Protein AF-A0A923AME8-F1 (afdb_monomer)

Solvent-accessible surface area (backbone atoms only — not comparable to full-atom values): 5240 Å² total; per-residue (Å²): 130,84,73,63,62,83,37,81,78,44,73,52,69,46,63,53,100,91,45,82,8,35,9,34,36,30,37,35,35,78,95,44,77,35,64,29,64,24,64,30,98,32,50,66,48,1,39,50,45,5,51,45,64,40,38,23,84,79,59,69,37,60,63,39,83,77,42,78,48,76,44,68,77,51,79,69,96,84,34,56,69,50,74,49,78,39,73,43,76,42,124

pLDDT: mean 92.91, std 8.81, range [40.78, 98.69]

Radius of gyration: 14.98 Å; Cα contacts (8 Å, |Δi|>4): 181; chains: 1; bounding box: 37×38×38 Å

Nearest PDB structures (foldseek):
  3f6g-assembly1_B  TM=8.596E-01  e=1.885E-04  Leptospira interrogans
  3f6h-assembly1_A  TM=7.613E-01  e=1.435E-04  Leptospira interrogans
  3f6h-assembly1_B  TM=7.624E-01  e=2.102E-04  Leptospira interrogans
  3f6g-assembly1_A  TM=7.636E-01  e=2.615E-04  Leptospira interrogans
  3oyy-assembly1_A  TM=3.203E-01  e=5.350E+00  Pseudomonas aeruginosa

Mean predicted aligned error: 4.23 Å

Structure (mmCIF, N/CA/C/O ba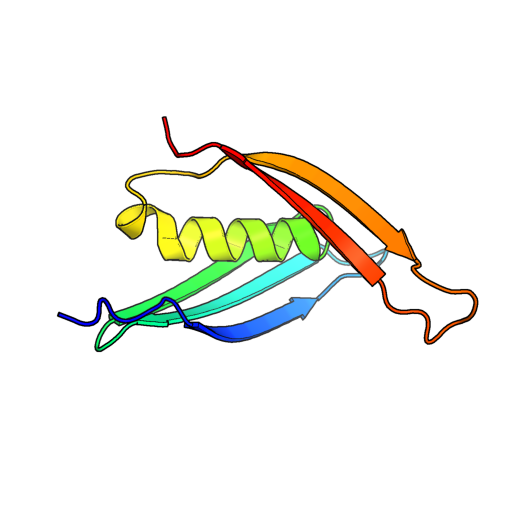ckbone):
data_AF-A0A923AME8-F1
#
_entry.id   AF-A0A923AME8-F1
#
loop_
_atom_site.group_PDB
_atom_site.id
_atom_site.type_symbol
_atom_site.label_atom_id
_atom_site.label_alt_id
_atom_site.label_comp_id
_atom_site.label_asym_id
_atom_site.label_entity_id
_atom_site.label_seq_id
_atom_site.pdbx_PDB_ins_code
_atom_site.Cartn_x
_atom_site.Cartn_y
_atom_site.Cartn_z
_atom_site.occupancy
_atom_site.B_iso_or_equiv
_atom_si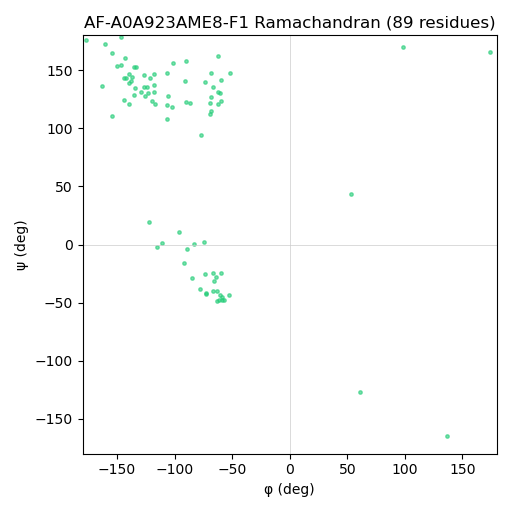te.auth_seq_id
_atom_site.auth_comp_id
_atom_site.auth_asym_id
_atom_site.auth_atom_id
_atom_site.pdbx_PDB_model_num
ATOM 1 N N . MET A 1 1 ? -9.242 -22.451 16.336 1.00 40.78 1 MET A N 1
ATOM 2 C CA . MET A 1 1 ? -9.993 -21.367 15.677 1.00 40.78 1 MET A CA 1
ATOM 3 C C . MET A 1 1 ? -9.063 -20.766 14.645 1.00 40.78 1 MET A C 1
ATOM 5 O O . MET A 1 1 ? -7.963 -20.377 15.022 1.00 40.78 1 MET A O 1
ATOM 9 N N . SER A 1 2 ? -9.426 -20.815 13.363 1.00 50.66 2 SER A N 1
ATOM 10 C CA . SER A 1 2 ? -8.706 -20.061 12.335 1.00 50.66 2 SER A CA 1
ATOM 11 C C . SER A 1 2 ? -9.001 -18.593 12.612 1.00 50.66 2 SER A C 1
ATOM 13 O O . SER A 1 2 ? -10.166 -18.214 12.594 1.00 50.66 2 SER A O 1
ATOM 15 N N . HIS A 1 3 ? -7.996 -17.802 12.983 1.00 59.00 3 HIS A N 1
ATOM 16 C CA . HIS A 1 3 ? -8.158 -16.355 12.898 1.00 59.00 3 HIS A CA 1
ATOM 17 C C . HIS A 1 3 ? -8.194 -16.043 11.408 1.00 59.00 3 HIS A C 1
ATOM 19 O O . HIS A 1 3 ? -7.258 -16.425 10.701 1.00 59.00 3 HIS A O 1
ATOM 25 N N . ASP A 1 4 ? -9.270 -15.427 10.930 1.00 79.50 4 ASP A N 1
ATOM 26 C CA . ASP A 1 4 ? -9.323 -15.017 9.534 1.00 79.50 4 ASP A CA 1
ATOM 27 C C . ASP A 1 4 ? -8.175 -14.045 9.271 1.00 79.50 4 ASP A C 1
ATOM 29 O O . ASP A 1 4 ? -7.986 -13.055 9.984 1.00 79.50 4 ASP A O 1
ATOM 33 N N . ALA A 1 5 ? -7.342 -14.396 8.294 1.00 88.00 5 ALA A N 1
ATOM 34 C CA . ALA A 1 5 ? -6.202 -13.583 7.922 1.00 88.00 5 ALA A CA 1
ATOM 35 C C . ALA A 1 5 ? -6.690 -12.280 7.275 1.00 88.00 5 ALA A C 1
ATOM 37 O O . ALA A 1 5 ? -7.711 -12.258 6.592 1.00 88.00 5 ALA A O 1
ATOM 38 N N . LEU A 1 6 ? -5.943 -11.192 7.468 1.00 91.88 6 LEU A N 1
ATOM 39 C CA . LEU A 1 6 ? -6.178 -9.953 6.729 1.00 91.88 6 LEU A CA 1
ATOM 40 C C . LEU A 1 6 ? -5.812 -10.162 5.253 1.00 91.88 6 LEU A C 1
ATOM 42 O O . LEU A 1 6 ? -4.686 -10.553 4.937 1.00 91.88 6 LEU A O 1
ATOM 46 N N . HIS A 1 7 ? -6.735 -9.839 4.353 1.00 95.00 7 HIS A N 1
ATOM 47 C CA . HIS A 1 7 ? -6.557 -9.919 2.907 1.00 95.00 7 HIS A CA 1
ATOM 48 C C . HIS A 1 7 ? -6.676 -8.534 2.274 1.00 95.00 7 HIS A C 1
ATOM 50 O O . HIS A 1 7 ? -7.719 -7.898 2.368 1.00 95.00 7 HIS A O 1
ATOM 56 N N . LEU A 1 8 ? -5.631 -8.071 1.582 1.00 96.00 8 LEU A N 1
ATOM 57 C CA . LEU A 1 8 ? -5.713 -6.888 0.720 1.00 96.00 8 LEU A CA 1
ATOM 58 C C . LEU A 1 8 ? -6.424 -7.273 -0.587 1.00 96.00 8 LEU A C 1
ATOM 60 O O . LEU A 1 8 ? -5.786 -7.773 -1.513 1.00 96.00 8 LEU A O 1
ATOM 64 N N . THR A 1 9 ? -7.738 -7.070 -0.661 1.00 97.50 9 THR A N 1
ATOM 65 C CA . THR A 1 9 ? -8.564 -7.520 -1.797 1.00 97.50 9 THR A CA 1
ATOM 66 C C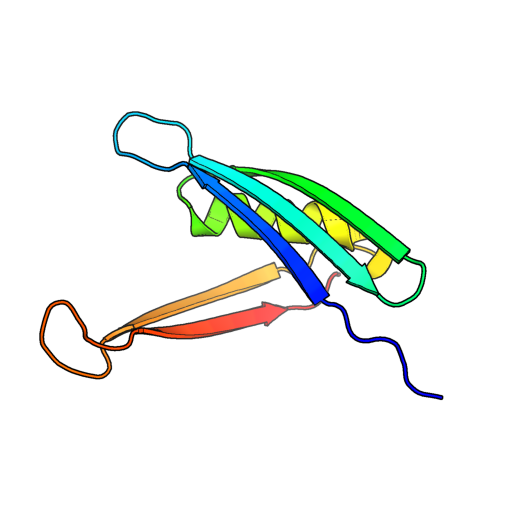 . THR A 1 9 ? -8.562 -6.535 -2.956 1.00 97.50 9 THR A C 1
ATOM 68 O O . THR A 1 9 ? -8.661 -6.930 -4.120 1.00 97.50 9 THR A O 1
ATOM 71 N N . ARG A 1 10 ? -8.383 -5.243 -2.668 1.00 97.94 10 ARG A N 1
ATOM 72 C CA . ARG A 1 10 ? -8.231 -4.213 -3.696 1.00 97.94 10 ARG A CA 1
ATOM 73 C C . ARG A 1 10 ? -7.243 -3.153 -3.259 1.00 97.94 10 ARG A C 1
ATOM 75 O O . ARG A 1 10 ? -7.235 -2.713 -2.114 1.00 97.94 10 ARG A O 1
ATOM 82 N N . TRP A 1 11 ? -6.474 -2.661 -4.216 1.00 98.31 11 TRP A N 1
ATOM 83 C CA . TRP A 1 11 ? -5.713 -1.438 -4.048 1.00 98.31 11 TRP A CA 1
ATOM 84 C C . TRP A 1 11 ? -5.623 -0.682 -5.368 1.00 98.31 11 TRP A C 1
ATOM 86 O O . TRP A 1 11 ? -5.726 -1.258 -6.451 1.00 98.31 11 TRP A O 1
ATOM 96 N N . THR A 1 12 ? -5.449 0.629 -5.269 1.00 98.38 12 THR A N 1
ATOM 97 C CA . THR A 1 12 ? -5.141 1.497 -6.407 1.00 98.38 12 THR A CA 1
ATOM 98 C C . THR A 1 12 ? -4.166 2.562 -5.958 1.00 98.38 12 THR A C 1
ATOM 100 O O . THR A 1 12 ? -4.303 3.087 -4.851 1.00 98.38 12 THR A O 1
ATOM 103 N N . VAL A 1 13 ? -3.232 2.934 -6.828 1.00 98.12 13 VAL A N 1
ATOM 104 C CA . VAL A 1 13 ? -2.355 4.074 -6.591 1.00 98.12 13 VAL A CA 1
ATOM 105 C C . VAL A 1 13 ? -2.154 4.870 -7.868 1.00 98.12 13 VAL A C 1
ATOM 107 O O . VAL A 1 13 ? -1.969 4.301 -8.942 1.00 98.12 13 VAL A O 1
ATOM 110 N N . THR A 1 14 ? -2.164 6.189 -7.732 1.00 97.25 14 THR A N 1
ATOM 111 C CA . THR A 1 14 ? -1.768 7.121 -8.788 1.00 97.25 14 THR A CA 1
ATOM 112 C C . THR A 1 14 ? -0.568 7.909 -8.289 1.00 97.25 14 THR A C 1
ATOM 114 O O . THR A 1 14 ? -0.589 8.414 -7.166 1.00 97.25 14 THR A O 1
ATOM 117 N N . SER A 1 15 ? 0.480 8.007 -9.103 1.00 96.06 15 SER A N 1
ATOM 118 C CA . SER A 1 15 ? 1.707 8.745 -8.796 1.00 96.06 15 SER A CA 1
ATOM 119 C C . SER A 1 15 ? 2.326 9.278 -10.088 1.00 96.06 15 SER A C 1
ATOM 121 O O . SER A 1 15 ? 2.093 8.722 -11.162 1.00 96.06 15 SER A O 1
ATOM 123 N N . GLY A 1 16 ? 3.087 10.365 -10.001 1.00 94.12 16 GLY A N 1
ATOM 124 C CA . GLY A 1 16 ? 3.774 10.962 -11.141 1.00 94.12 16 GLY A CA 1
ATOM 125 C C . GLY A 1 16 ? 4.453 12.276 -10.768 1.00 94.12 16 GLY A C 1
ATOM 126 O O . GLY A 1 16 ? 4.156 12.860 -9.730 1.00 94.12 16 GLY A O 1
ATOM 127 N N . SER A 1 17 ? 5.345 12.764 -11.630 1.00 91.56 17 SER A N 1
ATOM 128 C CA . SER A 1 17 ? 6.200 13.931 -11.354 1.00 91.56 17 SER A CA 1
ATOM 129 C C . SER A 1 17 ? 5.435 15.230 -11.069 1.00 91.56 17 SER A C 1
ATOM 131 O O . SER A 1 17 ? 5.960 16.098 -10.386 1.00 91.56 17 SER A O 1
ATOM 133 N N . ASN A 1 18 ? 4.196 15.347 -11.561 1.00 90.69 18 ASN A N 1
ATOM 134 C CA . ASN A 1 18 ? 3.336 16.527 -11.398 1.00 90.69 18 ASN A CA 1
ATOM 135 C C . ASN A 1 18 ? 1.999 16.195 -10.708 1.00 90.69 18 ASN A C 1
ATOM 137 O O . ASN A 1 18 ? 1.026 16.932 -10.857 1.00 90.69 18 ASN A O 1
ATOM 141 N N . VAL A 1 19 ? 1.912 15.062 -10.004 1.00 89.88 19 VAL A N 1
ATOM 142 C CA . VAL A 1 19 ? 0.671 14.598 -9.370 1.00 89.88 19 VAL A CA 1
ATOM 143 C C . VAL A 1 19 ? 0.942 14.253 -7.912 1.00 89.88 19 VAL A C 1
ATOM 145 O O . VAL A 1 19 ? 1.862 13.498 -7.606 1.00 89.88 19 VAL A O 1
ATOM 148 N N . GLN A 1 20 ? 0.101 14.758 -7.007 1.00 94.44 20 GLN A N 1
ATOM 149 C CA . GL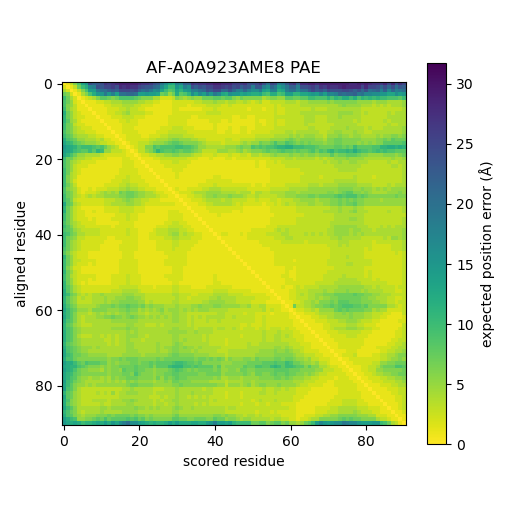N A 1 20 ? 0.113 14.319 -5.615 1.00 94.44 20 GLN A CA 1
ATOM 150 C C . GLN A 1 20 ? -0.226 12.828 -5.554 1.00 94.44 20 GLN A C 1
ATOM 152 O O . GLN A 1 20 ? -1.303 12.418 -5.996 1.00 94.44 20 GLN A O 1
ATOM 157 N N . SER A 1 21 ? 0.680 12.014 -5.006 1.00 97.69 21 SER A N 1
ATOM 158 C CA . SER A 1 21 ? 0.447 10.571 -4.988 1.00 97.69 21 SER A CA 1
ATOM 159 C C . SER A 1 21 ? -0.729 10.244 -4.080 1.00 97.69 21 SER A C 1
ATOM 161 O O . SER A 1 21 ? -0.829 10.771 -2.968 1.00 97.69 21 SER A O 1
ATOM 163 N N . ARG A 1 22 ? -1.618 9.370 -4.553 1.00 98.31 22 ARG A N 1
ATOM 164 C CA . ARG A 1 22 ? -2.828 8.963 -3.837 1.00 98.31 22 ARG A CA 1
ATOM 165 C C . ARG A 1 22 ? -3.003 7.458 -3.914 1.00 98.31 22 ARG A C 1
ATOM 167 O O . ARG A 1 22 ? -2.981 6.901 -5.006 1.00 98.31 22 ARG A O 1
ATOM 174 N N . GLY A 1 23 ? -3.198 6.833 -2.761 1.00 98.38 23 GLY A N 1
ATOM 175 C CA . GLY A 1 23 ? -3.440 5.406 -2.604 1.00 98.38 23 GLY A CA 1
ATOM 176 C C . GLY A 1 23 ? -4.811 5.156 -1.988 1.00 98.38 23 GLY A C 1
ATOM 177 O O . GLY A 1 23 ? -5.278 5.945 -1.165 1.00 98.38 23 GLY A O 1
ATOM 178 N N . ALA A 1 24 ? -5.452 4.063 -2.382 1.00 98.62 24 ALA A N 1
ATOM 179 C CA . ALA A 1 24 ? -6.661 3.549 -1.751 1.00 98.62 24 ALA A CA 1
ATOM 180 C C . ALA A 1 24 ? -6.559 2.031 -1.613 1.00 98.62 24 ALA A C 1
ATOM 182 O O . ALA A 1 24 ? -5.999 1.377 -2.494 1.00 98.62 24 ALA A O 1
ATOM 183 N N . VAL A 1 25 ? -7.097 1.494 -0.520 1.00 98.69 25 VAL A N 1
ATOM 184 C CA . VAL A 1 25 ? -7.071 0.063 -0.200 1.00 98.69 25 VAL A CA 1
ATOM 185 C C . VAL A 1 25 ? -8.434 -0.420 0.278 1.00 98.69 25 VAL A C 1
ATOM 187 O O . VAL A 1 25 ? -9.203 0.350 0.857 1.00 98.69 25 VAL A O 1
ATOM 190 N N . VAL A 1 26 ? -8.686 -1.703 0.048 1.00 98.19 26 VAL A N 1
ATOM 191 C CA . VAL A 1 26 ? -9.757 -2.496 0.646 1.00 98.19 26 VAL A CA 1
ATOM 192 C C . VAL A 1 26 ? -9.121 -3.728 1.277 1.00 98.19 26 VAL A C 1
ATOM 194 O O . VAL A 1 26 ? -8.332 -4.418 0.624 1.00 98.19 26 VAL A O 1
ATOM 197 N N . ILE A 1 27 ? -9.432 -3.964 2.548 1.00 97.50 27 ILE A N 1
ATOM 198 C CA . ILE A 1 27 ? -8.905 -5.057 3.360 1.00 97.50 27 ILE A CA 1
ATOM 199 C C . ILE A 1 27 ? -10.081 -5.821 3.963 1.00 97.50 27 ILE A C 1
ATOM 201 O O . ILE A 1 27 ? -11.010 -5.208 4.481 1.00 97.50 27 ILE A O 1
ATOM 205 N N . GLU A 1 28 ? -10.028 -7.147 3.924 1.00 96.25 28 GLU A N 1
ATOM 206 C CA . GLU A 1 28 ? -11.079 -8.035 4.429 1.00 96.25 28 GLU A CA 1
ATOM 207 C C . GLU A 1 28 ? -10.505 -9.062 5.415 1.00 96.25 28 GLU A C 1
ATOM 209 O O . GLU A 1 28 ? -9.368 -9.506 5.254 1.00 96.25 28 GLU A O 1
ATOM 214 N N . ALA A 1 29 ? -11.284 -9.437 6.434 1.00 94.25 29 ALA A N 1
ATOM 215 C CA . ALA A 1 29 ? -11.022 -10.595 7.296 1.00 94.25 29 ALA A CA 1
ATOM 216 C C . ALA A 1 29 ? -12.335 -11.119 7.895 1.00 94.25 29 ALA A C 1
ATOM 218 O O . ALA A 1 29 ? -12.943 -10.466 8.750 1.00 94.25 29 ALA A O 1
ATOM 219 N N . GLY A 1 30 ? -12.762 -12.302 7.454 1.00 91.25 30 GLY A N 1
ATOM 220 C CA . GLY A 1 30 ? -14.069 -12.853 7.809 1.00 91.25 30 GLY A CA 1
ATOM 221 C C . GLY A 1 30 ? -15.192 -11.939 7.330 1.00 91.25 30 GLY A C 1
ATOM 222 O O . GLY A 1 30 ? -15.206 -11.529 6.173 1.00 91.25 30 GLY A O 1
ATOM 223 N N . ASP A 1 31 ? -16.086 -11.565 8.242 1.00 92.06 31 ASP A N 1
ATOM 224 C CA . ASP A 1 31 ? -17.183 -10.625 7.970 1.00 92.06 31 ASP A CA 1
ATOM 225 C C . ASP A 1 31 ? -16.760 -9.145 8.064 1.00 92.06 31 ASP A C 1
ATOM 227 O O . ASP A 1 31 ? -17.584 -8.242 7.897 1.00 92.06 31 ASP A O 1
ATOM 231 N N . HIS A 1 32 ? -15.485 -8.867 8.355 1.00 93.50 32 HIS A N 1
ATOM 232 C CA . HIS A 1 32 ? -14.982 -7.502 8.446 1.00 93.50 32 HIS A CA 1
ATOM 233 C C . HIS A 1 32 ? -14.446 -6.995 7.111 1.00 93.50 32 HIS A C 1
ATOM 235 O O . HIS A 1 32 ? -13.737 -7.695 6.388 1.00 93.50 32 HIS A O 1
ATOM 241 N N . HIS A 1 33 ? -14.728 -5.721 6.845 1.00 95.12 33 HIS A N 1
ATOM 242 C CA . HIS A 1 33 ? -14.301 -5.016 5.648 1.00 95.12 33 HIS A CA 1
ATOM 243 C C . HIS A 1 33 ? -13.873 -3.589 6.009 1.00 95.12 33 HIS A C 1
ATOM 245 O O . HIS A 1 33 ? -14.673 -2.791 6.507 1.00 95.12 33 HIS A O 1
ATOM 251 N N . TRP A 1 34 ? -12.618 -3.253 5.715 1.00 97.31 34 TRP A N 1
ATOM 252 C CA . TRP A 1 34 ? -12.028 -1.937 5.940 1.00 97.31 34 TRP A CA 1
ATOM 253 C C . TRP A 1 34 ? -11.598 -1.318 4.619 1.00 97.31 34 TRP A C 1
ATOM 255 O O . TRP A 1 34 ? -10.983 -1.966 3.775 1.00 97.31 34 TRP A O 1
ATOM 265 N N . GLN A 1 35 ? -11.867 -0.029 4.452 1.00 97.88 35 GLN A N 1
ATOM 266 C CA . GLN A 1 35 ? -11.415 0.726 3.292 1.00 97.88 35 GLN A CA 1
ATOM 267 C C . GLN A 1 35 ? -10.915 2.098 3.716 1.00 97.88 35 GLN A C 1
ATOM 269 O O . GLN A 1 35 ? -11.518 2.767 4.556 1.00 97.88 35 GLN A O 1
ATOM 274 N N . ALA A 1 36 ? -9.832 2.548 3.097 1.00 98.44 36 ALA A N 1
ATOM 275 C CA . ALA A 1 36 ? -9.312 3.884 3.328 1.00 98.44 36 ALA A CA 1
ATOM 276 C C . ALA A 1 36 ? -8.524 4.386 2.122 1.00 98.44 36 ALA A C 1
ATOM 278 O O . ALA A 1 36 ? -8.128 3.631 1.232 1.00 98.44 36 ALA A O 1
ATOM 279 N N . SER A 1 37 ? -8.282 5.695 2.108 1.00 98.44 37 SER A N 1
ATOM 280 C CA . SER A 1 37 ? -7.374 6.326 1.159 1.00 98.44 37 SER A CA 1
ATOM 281 C C . SER A 1 37 ? -6.439 7.301 1.860 1.00 98.44 37 SER A C 1
ATOM 283 O O . SER A 1 37 ? -6.761 7.878 2.905 1.00 98.44 37 SER A O 1
ATOM 285 N N . SER A 1 38 ? -5.264 7.500 1.274 1.00 98.44 38 SER A N 1
ATOM 286 C CA . SER A 1 38 ? -4.306 8.493 1.735 1.00 98.44 38 SER A CA 1
ATOM 287 C C . SER A 1 38 ? -3.577 9.146 0.571 1.00 98.44 38 SER A C 1
ATOM 289 O O . SER A 1 38 ? -3.548 8.638 -0.549 1.00 98.44 38 SER A O 1
ATOM 291 N N . GLN A 1 39 ? -3.008 10.311 0.856 1.00 98.06 39 GLN A N 1
ATOM 292 C CA . GLN A 1 39 ? -2.039 10.973 -0.004 1.00 98.06 39 GLN A CA 1
ATOM 293 C C . GLN A 1 39 ? -0.643 10.738 0.571 1.00 98.06 39 GLN A C 1
ATOM 295 O O . GLN A 1 39 ? -0.517 10.494 1.772 1.00 98.06 39 GLN A O 1
ATOM 300 N N . GLY A 1 40 ? 0.381 10.819 -0.273 1.00 95.56 40 GLY A N 1
ATOM 301 C CA . GLY A 1 40 ? 1.767 10.672 0.158 1.00 95.56 40 GLY A CA 1
ATOM 302 C C . GLY A 1 40 ? 2.768 11.259 -0.829 1.00 95.56 40 GLY A C 1
ATOM 303 O O . GLY A 1 40 ? 2.413 11.642 -1.944 1.00 95.56 40 GLY A O 1
ATOM 304 N N . ASN A 1 41 ? 4.031 11.294 -0.421 1.00 94.38 41 ASN A N 1
ATOM 305 C CA . ASN A 1 41 ? 5.164 11.790 -1.212 1.00 94.38 41 ASN A CA 1
ATOM 306 C C . ASN A 1 41 ? 5.593 10.827 -2.337 1.00 94.38 41 ASN A C 1
ATOM 308 O O . ASN A 1 41 ? 6.558 11.074 -3.052 1.00 94.38 41 ASN A O 1
ATOM 312 N N . GLY A 1 42 ? 4.878 9.715 -2.494 1.00 94.50 42 GLY A N 1
ATOM 313 C CA . GLY A 1 42 ? 5.092 8.698 -3.512 1.00 94.50 42 GLY A CA 1
ATOM 314 C C . GLY A 1 42 ? 4.027 7.611 -3.408 1.00 94.50 42 GLY A C 1
ATOM 315 O O . GLY A 1 42 ? 3.198 7.623 -2.495 1.00 94.50 42 GLY A O 1
ATOM 316 N N . ALA A 1 43 ? 4.054 6.651 -4.332 1.00 94.88 43 ALA A N 1
ATOM 317 C CA . ALA A 1 43 ? 3.087 5.554 -4.354 1.00 94.88 43 ALA A CA 1
ATOM 318 C C . ALA A 1 43 ? 3.105 4.716 -3.060 1.00 94.88 43 ALA A C 1
ATOM 320 O O . ALA A 1 43 ? 2.050 4.432 -2.494 1.00 94.88 43 ALA A O 1
ATOM 321 N N . VAL A 1 44 ? 4.303 4.371 -2.570 1.00 93.06 44 VAL A N 1
ATOM 322 C CA . VAL A 1 44 ? 4.483 3.563 -1.351 1.00 93.06 44 VAL A CA 1
ATOM 323 C C . VAL A 1 44 ? 3.937 4.289 -0.126 1.00 93.06 44 VAL A C 1
ATOM 325 O O . VAL A 1 44 ? 3.157 3.710 0.617 1.00 93.06 44 VAL A O 1
ATOM 328 N N . ASP A 1 45 ? 4.288 5.562 0.051 1.00 93.75 45 ASP A N 1
ATOM 329 C CA . ASP A 1 45 ? 3.820 6.380 1.175 1.00 93.75 45 ASP A CA 1
ATOM 330 C C . ASP A 1 45 ? 2.287 6.523 1.173 1.00 93.75 45 ASP A C 1
ATOM 332 O O . ASP A 1 45 ? 1.617 6.326 2.186 1.00 93.75 45 ASP A O 1
ATOM 336 N N . ALA A 1 46 ? 1.705 6.764 -0.005 1.00 97.12 46 ALA A N 1
ATOM 337 C CA . ALA A 1 46 ? 0.262 6.911 -0.148 1.00 97.12 46 ALA A CA 1
ATOM 338 C C . ALA A 1 46 ? -0.505 5.607 0.146 1.00 97.12 46 ALA A C 1
ATOM 340 O O . ALA A 1 46 ? -1.562 5.649 0.778 1.00 97.12 46 ALA A O 1
ATOM 341 N N . LEU A 1 47 ? 0.009 4.450 -0.287 1.00 97.19 47 LEU A N 1
ATOM 342 C CA . LEU A 1 47 ? -0.583 3.146 0.030 1.00 97.19 47 LEU A CA 1
ATOM 343 C C . LEU A 1 47 ? -0.358 2.754 1.492 1.00 97.19 47 LEU A C 1
ATOM 345 O O . LEU A 1 47 ? -1.295 2.289 2.133 1.00 97.19 47 LEU A O 1
ATOM 349 N N . PHE A 1 48 ? 0.837 2.990 2.041 1.00 94.62 48 PHE A N 1
ATOM 350 C CA . PHE A 1 48 ? 1.138 2.722 3.446 1.00 94.62 48 PHE A CA 1
ATOM 351 C C . PHE A 1 48 ? 0.199 3.507 4.364 1.00 94.62 48 PHE A C 1
ATOM 353 O O . PHE A 1 48 ? -0.443 2.917 5.227 1.00 94.62 48 PHE A O 1
ATOM 360 N N . GLY A 1 49 ? 0.021 4.807 4.114 1.00 95.81 49 GLY A N 1
ATOM 361 C CA . GLY A 1 49 ? -0.927 5.623 4.871 1.00 95.81 49 GLY A CA 1
ATOM 362 C C . GLY A 1 49 ? -2.388 5.192 4.696 1.00 95.81 49 GLY A C 1
ATOM 363 O O . GLY A 1 49 ? -3.199 5.409 5.591 1.00 95.81 49 GLY A O 1
ATOM 364 N N . ALA A 1 50 ? -2.756 4.590 3.560 1.00 97.94 50 ALA A N 1
ATOM 365 C CA . ALA A 1 50 ? -4.095 4.036 3.369 1.00 97.94 50 ALA A CA 1
ATOM 366 C C . ALA A 1 50 ? -4.290 2.746 4.187 1.00 97.94 50 ALA A C 1
ATOM 368 O O . ALA A 1 50 ? -5.316 2.605 4.843 1.00 97.94 50 ALA A O 1
ATOM 369 N N . VAL A 1 51 ? -3.299 1.847 4.208 1.00 96.00 51 VAL A N 1
ATOM 370 C CA . VAL A 1 51 ? -3.312 0.639 5.055 1.00 96.00 51 VAL A CA 1
ATOM 371 C C . VAL A 1 51 ? -3.355 1.008 6.536 1.00 96.00 51 VAL A C 1
ATOM 373 O O . VAL A 1 51 ? -4.197 0.491 7.264 1.00 96.00 51 VAL A O 1
ATOM 376 N N . ASP A 1 52 ? -2.495 1.932 6.965 1.00 95.12 52 ASP A N 1
ATOM 377 C CA . ASP A 1 52 ? -2.431 2.411 8.347 1.00 95.12 52 ASP A CA 1
ATOM 378 C C . ASP A 1 52 ? -3.783 2.973 8.810 1.00 95.12 52 ASP A C 1
ATOM 380 O O . ASP A 1 52 ? -4.313 2.556 9.834 1.00 95.12 52 ASP A O 1
ATOM 384 N N . LYS A 1 53 ? -4.422 3.826 7.999 1.00 96.50 53 LYS A N 1
ATOM 385 C CA . LYS A 1 53 ? -5.767 4.344 8.299 1.00 96.50 53 LYS A CA 1
ATOM 386 C C . LYS A 1 53 ? -6.844 3.265 8.338 1.00 96.50 53 LYS A C 1
ATOM 388 O O . LYS A 1 53 ? -7.730 3.348 9.178 1.00 96.50 53 LYS A O 1
ATOM 393 N N . ALA A 1 54 ? -6.804 2.294 7.425 1.00 96.94 54 ALA A N 1
ATOM 394 C CA . ALA A 1 54 ? -7.803 1.227 7.375 1.00 96.94 54 ALA A CA 1
ATOM 395 C C . ALA A 1 54 ? -7.737 0.315 8.610 1.00 96.94 54 ALA A C 1
ATOM 397 O O . ALA A 1 54 ? -8.762 -0.218 9.023 1.00 96.94 54 ALA A O 1
ATOM 398 N N . LEU A 1 55 ? -6.545 0.139 9.188 1.00 93.56 55 LEU A N 1
ATOM 399 C CA . LEU A 1 55 ? -6.294 -0.814 10.268 1.00 93.56 55 LEU A CA 1
ATOM 400 C C . LEU A 1 55 ? -5.999 -0.169 11.627 1.00 93.56 55 LEU A C 1
ATOM 402 O O . LEU A 1 55 ? -5.770 -0.907 12.580 1.00 93.56 55 LEU A O 1
ATOM 406 N N . ALA A 1 56 ? -6.015 1.161 11.750 1.00 92.31 56 ALA A N 1
ATOM 407 C CA . ALA A 1 56 ? -5.671 1.856 12.995 1.00 92.31 56 ALA A CA 1
ATOM 408 C C . ALA A 1 56 ? -6.477 1.342 14.204 1.00 92.31 56 ALA A C 1
ATOM 410 O O . ALA A 1 56 ? -5.902 1.066 15.257 1.00 92.31 56 ALA A O 1
ATOM 411 N N . ASP A 1 57 ? -7.783 1.128 14.024 1.00 88.75 57 ASP A N 1
ATOM 412 C CA . ASP A 1 57 ? -8.672 0.613 15.075 1.00 88.75 57 ASP A CA 1
ATOM 413 C C . ASP A 1 57 ? -8.469 -0.886 15.349 1.00 88.75 57 ASP A C 1
ATOM 415 O O . ASP A 1 57 ? -8.743 -1.359 16.445 1.00 88.75 57 ASP A O 1
ATOM 419 N N . VAL A 1 58 ? -7.971 -1.645 14.366 1.00 88.75 58 VAL A N 1
ATOM 420 C CA . VAL A 1 58 ? -7.667 -3.081 14.509 1.00 88.75 58 VAL A CA 1
ATOM 421 C C . VAL A 1 58 ? -6.347 -3.281 15.252 1.00 88.75 58 VAL A C 1
ATOM 423 O O . VAL A 1 58 ? -6.201 -4.203 16.051 1.00 88.75 58 VAL A O 1
ATOM 426 N N . LEU A 1 59 ? -5.368 -2.421 14.973 1.00 86.44 59 LEU A N 1
ATOM 427 C CA . LEU A 1 59 ? -4.023 -2.478 15.540 1.00 86.44 59 LEU A CA 1
ATOM 428 C C . LEU A 1 59 ? -3.901 -1.701 16.857 1.00 86.44 59 LEU A C 1
ATOM 430 O O . LEU A 1 59 ? -2.843 -1.747 17.482 1.00 86.44 59 LEU A O 1
ATOM 434 N N . ASN A 1 60 ? -4.962 -1.011 17.287 1.00 89.31 60 ASN A N 1
ATOM 435 C CA . ASN A 1 60 ? -4.965 -0.086 18.422 1.00 89.31 60 ASN A CA 1
ATOM 436 C C . ASN A 1 60 ? -3.860 0.979 18.313 1.00 89.31 60 ASN A C 1
ATOM 438 O O . ASN A 1 60 ? -3.165 1.281 19.283 1.00 89.31 60 ASN A O 1
ATOM 442 N N . GLY A 1 61 ? -3.693 1.538 17.115 1.00 91.56 61 GLY A N 1
ATOM 443 C CA . GLY A 1 61 ? -2.744 2.605 16.825 1.00 91.56 61 GLY A CA 1
ATOM 444 C C . GLY A 1 61 ? -1.986 2.396 15.518 1.00 91.56 61 GLY A C 1
ATOM 445 O O . GLY A 1 61 ? -2.354 1.579 14.676 1.00 91.56 61 GLY A O 1
ATOM 446 N N . HIS A 1 62 ? -0.905 3.159 15.360 1.00 92.94 62 HIS A N 1
ATOM 447 C CA . HIS A 1 62 ? -0.204 3.302 14.086 1.00 92.94 62 HIS A CA 1
ATOM 448 C C . HIS A 1 62 ? 1.131 2.547 14.085 1.00 92.94 62 HIS A C 1
ATOM 450 O O . HIS A 1 62 ? 2.079 2.985 14.756 1.00 92.94 62 HIS A O 1
ATOM 456 N N . PRO A 1 63 ? 1.263 1.420 13.356 1.00 90.12 63 PRO A N 1
ATOM 457 C CA . PRO A 1 63 ? 2.558 0.792 13.154 1.00 90.12 63 PRO A CA 1
ATOM 458 C C . PRO A 1 63 ? 3.517 1.759 12.459 1.00 90.12 63 PRO A C 1
ATOM 460 O O . PRO A 1 63 ? 3.167 2.502 11.543 1.00 90.12 63 PRO A O 1
ATOM 463 N N . ARG A 1 64 ? 4.781 1.729 12.873 1.00 90.50 64 ARG A N 1
ATOM 464 C CA . ARG A 1 64 ? 5.798 2.634 12.335 1.00 90.50 64 ARG A CA 1
ATOM 465 C C . ARG A 1 64 ? 6.677 1.918 11.328 1.00 90.50 64 ARG A C 1
ATOM 467 O O . ARG A 1 64 ? 7.411 1.002 11.697 1.00 90.50 64 ARG A O 1
ATOM 474 N N . LEU A 1 65 ? 6.676 2.387 10.083 1.00 89.12 65 LEU A N 1
ATOM 475 C CA . LEU A 1 65 ? 7.672 2.006 9.084 1.00 89.12 65 LEU A CA 1
ATOM 476 C C . LEU A 1 65 ? 9.033 2.607 9.475 1.00 89.12 65 LEU A C 1
ATOM 478 O O . LEU A 1 65 ? 9.205 3.822 9.481 1.00 89.12 65 LEU A O 1
ATOM 482 N N . VAL A 1 66 ? 9.995 1.760 9.845 1.00 94.75 66 VAL A N 1
ATOM 483 C CA . VAL A 1 66 ? 11.333 2.181 10.313 1.00 94.75 66 VAL A CA 1
ATOM 484 C C . VAL A 1 66 ? 12.468 1.743 9.390 1.00 94.75 66 VAL A C 1
ATOM 486 O O . VAL A 1 66 ? 13.629 2.041 9.657 1.00 94.75 66 VAL A O 1
ATOM 489 N N . GLY A 1 67 ? 12.156 1.014 8.322 1.00 93.69 67 GLY A N 1
ATOM 490 C CA . GLY A 1 67 ? 13.115 0.643 7.292 1.00 93.69 67 GLY A CA 1
ATOM 491 C C . GLY A 1 67 ? 12.402 0.185 6.031 1.00 93.69 67 GLY A C 1
ATOM 492 O O . GLY A 1 67 ? 11.428 -0.563 6.112 1.00 93.69 67 GLY A O 1
ATOM 493 N N . TYR A 1 68 ? 12.896 0.643 4.888 1.00 93.88 68 TYR A N 1
ATOM 494 C CA . TYR A 1 68 ? 12.422 0.259 3.567 1.00 93.88 68 TYR A CA 1
ATOM 495 C C . TYR A 1 68 ? 13.623 0.200 2.626 1.00 93.88 68 TYR A C 1
ATOM 497 O O . TYR A 1 68 ? 14.363 1.176 2.507 1.00 93.88 68 TYR A O 1
ATOM 505 N N . GLU A 1 69 ? 13.815 -0.940 1.978 1.00 95.81 69 GLU A N 1
ATOM 506 C CA . GLU A 1 69 ? 14.850 -1.152 0.973 1.00 95.81 69 GLU A CA 1
ATOM 507 C C . GLU A 1 69 ? 14.223 -1.872 -0.217 1.00 95.81 69 GLU A C 1
ATOM 509 O O . GLU A 1 69 ? 13.491 -2.847 -0.043 1.00 95.81 69 GLU A O 1
ATOM 514 N N . VAL A 1 70 ? 14.527 -1.399 -1.423 1.00 94.44 70 VAL A N 1
ATOM 515 C CA . VAL A 1 70 ? 14.197 -2.089 -2.668 1.00 94.44 70 VAL A CA 1
ATOM 516 C C . VAL A 1 70 ? 15.479 -2.307 -3.452 1.00 94.44 70 VAL A C 1
ATOM 518 O O . VAL A 1 70 ? 16.267 -1.378 -3.633 1.00 94.44 70 VAL A O 1
ATOM 521 N N . ARG A 1 71 ? 15.697 -3.538 -3.907 1.00 95.94 71 ARG A N 1
ATOM 522 C CA . ARG A 1 71 ? 16.853 -3.896 -4.731 1.00 95.94 71 ARG A CA 1
ATOM 523 C C . ARG A 1 71 ? 16.448 -4.854 -5.838 1.00 95.94 71 ARG A C 1
ATOM 525 O O . ARG A 1 71 ? 15.571 -5.692 -5.641 1.00 95.94 71 ARG A O 1
ATOM 532 N N . ALA A 1 72 ? 17.105 -4.741 -6.983 1.00 96.75 72 ALA A N 1
ATOM 533 C CA . ALA A 1 72 ? 16.945 -5.702 -8.062 1.00 96.75 72 ALA A CA 1
ATOM 534 C C . ALA A 1 72 ? 17.657 -7.015 -7.702 1.00 96.75 72 ALA A C 1
ATOM 536 O O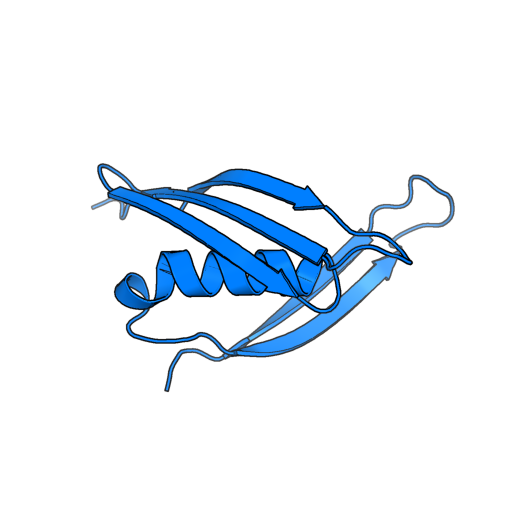 . ALA A 1 72 ? 18.751 -7.002 -7.134 1.00 96.75 72 ALA A O 1
ATOM 537 N N . MET A 1 73 ? 17.026 -8.142 -8.023 1.00 97.06 73 MET A N 1
ATOM 538 C CA . MET A 1 73 ? 17.594 -9.482 -7.831 1.00 97.06 73 MET A CA 1
ATOM 539 C C . MET A 1 73 ? 18.348 -9.986 -9.066 1.00 97.06 73 MET A C 1
ATOM 541 O O . MET A 1 73 ? 19.122 -10.936 -8.972 1.00 97.06 73 MET A O 1
ATOM 545 N N . ALA A 1 74 ? 18.129 -9.344 -10.212 1.00 95.88 74 ALA A N 1
ATOM 546 C CA . ALA A 1 74 ? 18.769 -9.626 -11.487 1.00 95.88 74 ALA A CA 1
ATOM 547 C C . ALA A 1 74 ? 18.941 -8.322 -12.284 1.00 95.88 74 ALA A C 1
ATOM 549 O O . ALA A 1 74 ? 18.536 -7.247 -11.837 1.00 95.88 74 ALA A O 1
ATOM 550 N N . GLU A 1 75 ? 19.543 -8.415 -13.464 1.00 95.44 75 GLU A N 1
ATOM 551 C CA . GLU A 1 75 ? 19.646 -7.301 -14.405 1.00 95.44 75 GLU A CA 1
ATOM 552 C C . GLU A 1 75 ? 18.457 -7.273 -15.375 1.00 95.44 75 GLU A C 1
ATOM 554 O O . GLU A 1 75 ? 17.828 -8.296 -15.647 1.00 95.44 75 GLU A O 1
ATOM 559 N N . GLY A 1 76 ? 18.198 -6.098 -15.949 1.00 95.06 76 GLY A N 1
ATOM 560 C CA . GLY A 1 76 ? 17.195 -5.908 -16.995 1.00 95.06 76 GLY A CA 1
ATOM 561 C C . GLY A 1 76 ? 15.850 -5.367 -16.494 1.00 95.06 76 GLY A C 1
ATOM 562 O O . GLY A 1 76 ? 15.614 -5.264 -15.292 1.00 95.06 76 GLY A O 1
ATOM 563 N N . PRO A 1 77 ? 14.968 -4.972 -17.427 1.00 93.19 77 PRO A N 1
ATOM 564 C CA . PRO A 1 77 ? 13.690 -4.330 -17.110 1.00 93.19 77 PRO A CA 1
ATOM 565 C C . PRO A 1 77 ? 12.702 -5.259 -16.392 1.00 93.19 77 PRO A C 1
ATOM 567 O O . PRO A 1 77 ? 11.853 -4.776 -15.650 1.00 93.19 77 PRO A O 1
ATOM 570 N N . ASP A 1 78 ? 12.849 -6.571 -16.580 1.00 94.62 78 ASP A N 1
ATOM 571 C CA . ASP A 1 78 ? 11.987 -7.600 -15.990 1.00 94.62 78 ASP A CA 1
ATOM 572 C C . ASP A 1 78 ? 12.572 -8.186 -14.694 1.00 94.62 78 ASP A C 1
ATOM 574 O O . ASP A 1 78 ? 12.102 -9.211 -14.196 1.00 9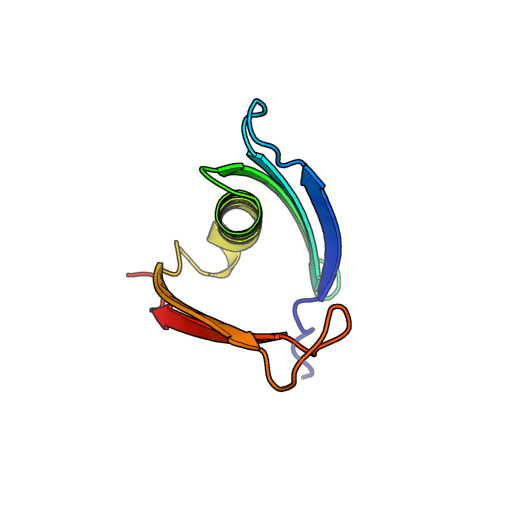4.62 78 ASP A O 1
ATOM 578 N N . ALA A 1 79 ? 13.631 -7.572 -14.156 1.00 96.00 79 ALA A N 1
ATOM 579 C CA . ALA A 1 79 ? 14.265 -8.038 -12.936 1.00 96.00 79 ALA A CA 1
ATOM 580 C C . ALA A 1 79 ? 13.281 -8.012 -11.759 1.00 96.00 79 ALA A C 1
ATOM 582 O O . ALA A 1 79 ? 12.648 -6.994 -11.469 1.00 96.00 79 ALA A O 1
ATOM 583 N N . GLU A 1 80 ? 13.206 -9.126 -11.032 1.00 96.31 80 GLU A N 1
ATOM 584 C CA . GLU A 1 80 ? 12.426 -9.190 -9.804 1.00 96.31 80 GLU A CA 1
ATOM 585 C C . GLU A 1 80 ? 12.995 -8.210 -8.767 1.00 96.31 80 GLU A C 1
ATOM 587 O O . GLU A 1 80 ? 14.203 -8.168 -8.504 1.00 96.31 80 GLU A O 1
ATOM 592 N N . GLY A 1 81 ? 12.115 -7.406 -8.176 1.00 94.75 81 GLY A N 1
ATOM 593 C CA . GLY A 1 81 ? 12.462 -6.512 -7.081 1.00 94.75 81 GLY A CA 1
ATOM 594 C C . GLY A 1 81 ? 12.280 -7.208 -5.739 1.00 94.75 81 GLY A C 1
ATOM 595 O O . GLY A 1 81 ? 11.169 -7.605 -5.395 1.00 94.75 81 GLY A O 1
ATOM 596 N N . LEU A 1 82 ? 13.340 -7.287 -4.936 1.00 96.50 82 LEU A N 1
ATOM 597 C CA . LEU A 1 82 ? 13.216 -7.646 -3.528 1.00 96.50 82 LEU A CA 1
ATOM 598 C C . LEU A 1 82 ? 12.930 -6.391 -2.710 1.00 96.50 82 LEU A C 1
ATOM 600 O O . LEU A 1 82 ? 13.741 -5.462 -2.679 1.00 96.50 82 LEU A O 1
ATOM 604 N N . VAL A 1 83 ? 11.806 -6.406 -1.998 1.00 95.69 83 VAL A N 1
ATOM 605 C CA . VAL A 1 83 ? 11.426 -5.354 -1.054 1.00 95.69 83 VAL A CA 1
ATOM 606 C C . VAL A 1 83 ? 11.606 -5.868 0.371 1.00 95.69 83 VAL A C 1
ATOM 608 O O . VAL A 1 83 ? 10.969 -6.838 0.776 1.00 95.69 83 VAL A O 1
ATOM 611 N N . SER A 1 84 ? 12.464 -5.204 1.144 1.00 96.06 84 SER A N 1
ATOM 612 C CA . SER A 1 84 ? 12.637 -5.454 2.578 1.00 96.06 84 SER A CA 1
ATOM 613 C C . SER A 1 84 ? 11.993 -4.332 3.383 1.00 96.06 84 SER A C 1
ATOM 615 O O . SER A 1 84 ? 12.293 -3.155 3.181 1.00 96.06 84 SER A O 1
ATOM 617 N N . VAL A 1 85 ? 11.126 -4.696 4.329 1.00 93.75 85 VAL A N 1
ATOM 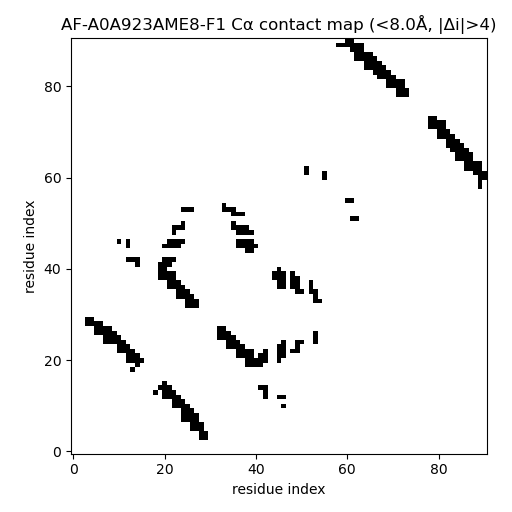618 C CA . VAL A 1 85 ? 10.387 -3.748 5.173 1.00 93.75 85 VAL A CA 1
ATOM 619 C C . VAL A 1 85 ? 10.658 -4.056 6.641 1.00 93.75 85 VAL A C 1
ATOM 621 O O . VAL A 1 85 ? 10.619 -5.211 7.061 1.00 93.75 85 VAL A O 1
ATOM 624 N N . ARG A 1 86 ? 10.915 -3.022 7.445 1.00 95.56 86 ARG 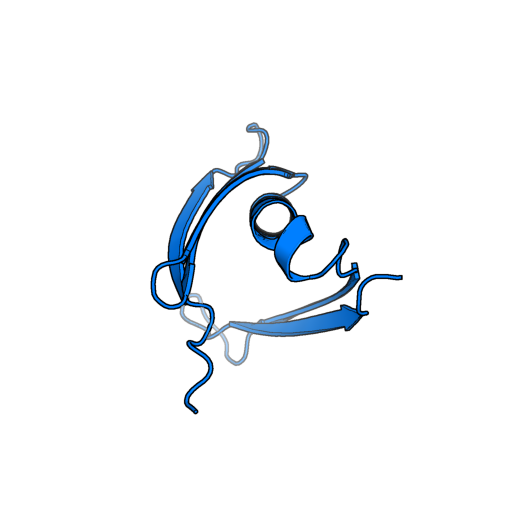A N 1
ATOM 625 C CA . ARG A 1 86 ? 11.016 -3.128 8.904 1.00 95.56 86 ARG A CA 1
ATOM 626 C C . ARG A 1 86 ? 9.958 -2.251 9.553 1.00 95.56 86 ARG A C 1
ATOM 628 O O . ARG A 1 86 ? 9.933 -1.041 9.334 1.00 95.56 86 ARG A O 1
ATOM 635 N N . ILE A 1 87 ? 9.122 -2.864 10.382 1.00 91.44 87 ILE A N 1
ATOM 636 C CA . ILE A 1 87 ? 7.985 -2.218 11.042 1.00 91.44 87 ILE A CA 1
ATOM 637 C C . ILE A 1 87 ? 8.149 -2.354 12.559 1.00 91.44 87 ILE A C 1
ATOM 639 O O . ILE A 1 87 ? 8.650 -3.369 13.044 1.00 91.44 87 ILE A O 1
ATOM 643 N N . ARG A 1 88 ? 7.756 -1.323 13.310 1.00 93.94 88 ARG A N 1
ATOM 644 C CA . ARG A 1 88 ? 7.567 -1.390 14.766 1.00 93.94 88 ARG A CA 1
ATOM 645 C C . ARG A 1 88 ? 6.074 -1.372 15.101 1.00 93.94 88 ARG A C 1
ATOM 647 O O . ARG A 1 88 ? 5.327 -0.709 14.377 1.00 93.94 88 ARG A O 1
ATOM 654 N N . PRO A 1 89 ? 5.650 -2.056 16.177 1.00 90.56 89 PRO A N 1
ATOM 655 C CA . PRO A 1 89 ? 4.258 -2.029 16.612 1.00 90.56 89 PRO A CA 1
ATOM 656 C C . PRO A 1 89 ? 3.821 -0.608 17.017 1.00 90.56 89 PRO A C 1
ATOM 658 O O . PRO A 1 89 ? 4.687 0.243 17.270 1.00 90.56 89 PRO A O 1
ATOM 661 N N . PRO A 1 90 ? 2.501 -0.357 17.091 1.00 88.88 90 PRO A N 1
ATOM 662 C CA . PRO A 1 90 ? 1.948 0.819 17.756 1.00 88.88 90 PRO A CA 1
ATOM 663 C C . PRO A 1 90 ? 2.490 0.969 19.186 1.00 88.88 90 PRO A C 1
ATOM 665 O O . PRO A 1 90 ? 2.804 -0.027 19.842 1.00 88.88 90 PRO A O 1
ATOM 668 N N . THR A 1 91 ? 2.641 2.214 19.638 1.00 78.31 91 THR A N 1
ATOM 669 C CA . THR A 1 91 ? 3.050 2.570 21.010 1.00 78.31 91 THR A CA 1
ATOM 670 C C . THR A 1 91 ? 1.859 2.831 21.902 1.00 78.31 91 THR A C 1
ATOM 672 O O . THR A 1 91 ? 0.959 3.545 21.408 1.00 78.31 91 THR A O 1
#

Secondary structure (DSSP, 8-state):
--PPPPEEEEEEEEEETTEEEEEEEEEEETTEEEEEEEEESSHHHHHHHHHHHHHHHHHTS--EEEEEEEEESSSSTTPPEEEEEEEE---

Foldseek 3Di:
DPFFDKDFPDKDWDDDPPDFIKIKTWIDGDPDIFIAMATDPGRV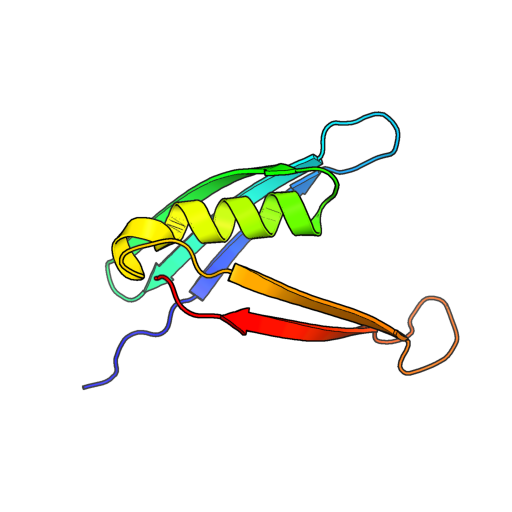RGNLVGVQVRCCVVLVHGKDWPDWDWDFPDDDPPTDIDIDTDIHGGD

Sequence (91 aa):
MSHDALHLTRWTVTSGSNVQSRGAVVIEAGDHHWQASSQGNGAVDALFGAVDKALADVLNGHPRLVGYEVRAMAEGPDAEGLVSVRIRPPT